Protein AF-A0A920KEF6-F1 (afdb_monomer_lite)

Foldseek 3Di:
DFFQVAACPGCVNCVVLVADDDLVPADAFHKHWLCSVCVVVQHAFADDPNGGGHRTTDIDGNVQDDPPPPQQDFHWDHKDFAQDLLQADCDDPRGSFGQDQDDVPDGRPHDHNTTDMDTDTGHDD

Sequence (125 aa):
MGDFNDDPISPSIKDFLKAKMDANNVNSGELYNTMGMHYKKGIGTLAYRDQWNLFDQFIVTSSLLDQKKNYNDLTFYRSVIFNKPFLKNKKGNFKGYPFRTYVGSTFMGGYSDHFPVYLFLVKKV

Secondary structure (DSSP, 8-state):
-EE-SS-TTSHIIIIIS-EES-GGG--TT-EEETTHHHHHTT--SEEETTEEE--EE-EEEGGG--TT----S-EEEEEEE---GGGB--SSTTTTSB--SEETTEE---S-SS--EEEEEE---

Structure (mmCIF, N/CA/C/O backbone):
data_AF-A0A920KEF6-F1
#
_entry.id   AF-A0A920KEF6-F1
#
loop_
_atom_site.group_PDB
_atom_site.id
_atom_site.type_symbol
_atom_site.label_atom_id
_atom_site.label_alt_id
_atom_site.label_comp_id
_atom_site.label_asym_id
_atom_site.label_entity_id
_atom_site.label_seq_id
_atom_site.pdbx_PDB_ins_code
_atom_site.Cartn_x
_atom_site.Cartn_y
_atom_site.Cartn_z
_atom_site.occupancy
_atom_site.B_iso_or_equiv
_atom_site.auth_seq_id
_atom_site.auth_comp_id
_atom_site.auth_asym_id
_atom_site.auth_atom_id
_atom_site.pdbx_PDB_model_num
ATOM 1 N N . MET A 1 1 ? -7.438 5.663 -1.178 1.00 93.81 1 MET A N 1
ATOM 2 C CA . MET A 1 1 ? -6.859 4.479 -1.849 1.00 93.81 1 MET A CA 1
ATOM 3 C C . MET A 1 1 ? -6.336 4.921 -3.197 1.00 93.81 1 MET A C 1
ATOM 5 O O . MET A 1 1 ? -6.968 5.795 -3.779 1.00 93.81 1 MET A O 1
ATOM 9 N N . GLY A 1 2 ? -5.251 4.332 -3.682 1.00 95.62 2 GLY A N 1
ATOM 10 C CA . GLY A 1 2 ? -4.730 4.616 -5.019 1.00 95.62 2 GLY A CA 1
ATOM 11 C C . GL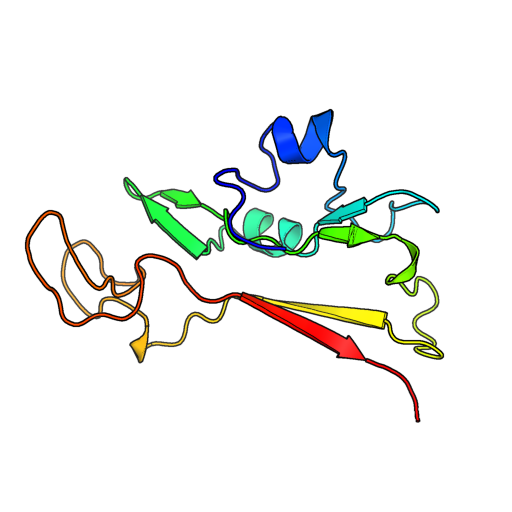Y A 1 2 ? -3.213 4.686 -5.040 1.00 95.62 2 GLY A C 1
ATOM 12 O O . GLY A 1 2 ? -2.572 4.325 -4.056 1.00 95.62 2 GLY A O 1
ATOM 13 N N . ASP A 1 3 ? -2.678 5.155 -6.157 1.00 97.56 3 ASP A N 1
ATOM 14 C CA . ASP A 1 3 ? -1.265 5.474 -6.326 1.00 97.56 3 ASP A CA 1
ATOM 15 C C . ASP A 1 3 ? -0.950 6.820 -5.652 1.00 97.56 3 ASP A C 1
ATOM 17 O O . ASP A 1 3 ? -1.484 7.862 -6.038 1.00 97.56 3 ASP A O 1
ATOM 21 N N . PHE A 1 4 ? -0.119 6.788 -4.611 1.00 97.62 4 PHE A N 1
ATOM 22 C CA . PHE A 1 4 ? 0.318 7.976 -3.876 1.00 97.62 4 PHE A CA 1
ATOM 23 C C . PHE A 1 4 ? 1.629 8.577 -4.403 1.00 97.62 4 PHE A C 1
ATOM 25 O O . PHE A 1 4 ? 2.027 9.627 -3.908 1.00 97.62 4 PHE A O 1
ATOM 32 N N . ASN A 1 5 ? 2.309 7.939 -5.363 1.00 97.19 5 ASN A N 1
ATOM 33 C CA . ASN A 1 5 ? 3.682 8.263 -5.785 1.00 97.19 5 ASN A CA 1
ATOM 34 C C . ASN A 1 5 ? 4.718 8.313 -4.645 1.00 97.19 5 ASN A C 1
ATOM 36 O O . ASN A 1 5 ? 5.785 8.905 -4.782 1.00 97.19 5 ASN A O 1
ATOM 40 N N . ASP A 1 6 ? 4.409 7.684 -3.517 1.00 97.69 6 ASP A N 1
ATOM 41 C CA . ASP A 1 6 ? 5.214 7.714 -2.306 1.00 97.69 6 ASP A CA 1
ATOM 42 C C . ASP A 1 6 ? 5.173 6.351 -1.628 1.00 97.69 6 ASP A C 1
ATOM 44 O O . ASP A 1 6 ? 4.178 5.637 -1.726 1.00 97.69 6 ASP A O 1
ATOM 48 N N . ASP A 1 7 ? 6.237 5.983 -0.920 1.00 98.06 7 ASP A N 1
ATOM 49 C CA . ASP A 1 7 ? 6.277 4.753 -0.134 1.00 98.06 7 ASP A CA 1
ATOM 50 C C . ASP A 1 7 ? 5.577 4.940 1.226 1.00 98.06 7 ASP A C 1
ATOM 52 O O . ASP A 1 7 ? 5.459 6.063 1.724 1.00 98.06 7 ASP A O 1
ATOM 56 N N . PRO A 1 8 ? 5.173 3.858 1.922 1.00 98.00 8 PRO A N 1
ATOM 57 C CA . PRO A 1 8 ? 4.588 3.948 3.265 1.00 98.00 8 PRO A CA 1
ATOM 58 C C . PRO A 1 8 ? 5.448 4.678 4.307 1.00 98.00 8 PRO A C 1
ATOM 60 O O . PRO A 1 8 ? 4.938 5.074 5.355 1.00 98.00 8 PRO A O 1
ATOM 63 N N . ILE A 1 9 ? 6.754 4.811 4.053 1.00 97.75 9 ILE A N 1
ATOM 64 C CA . ILE A 1 9 ? 7.702 5.519 4.920 1.00 97.75 9 ILE A CA 1
ATOM 65 C C . ILE A 1 9 ? 8.000 6.950 4.466 1.00 97.75 9 ILE A C 1
ATOM 67 O O . ILE A 1 9 ? 8.679 7.662 5.206 1.00 97.75 9 ILE A O 1
ATOM 71 N N . SER A 1 10 ? 7.538 7.358 3.279 1.00 98.31 10 SER A N 1
ATOM 72 C CA . SER A 1 10 ? 7.733 8.716 2.777 1.00 98.31 10 SER A CA 1
ATOM 73 C C . SER A 1 10 ? 7.135 9.734 3.755 1.00 98.31 10 SER A C 1
ATOM 75 O O . SER A 1 10 ? 6.085 9.455 4.348 1.00 98.31 10 SER A O 1
ATOM 77 N N . PRO A 1 11 ? 7.737 10.930 3.910 1.00 98.38 11 PRO A N 1
ATOM 78 C CA . PRO A 1 11 ? 7.238 11.949 4.833 1.00 98.38 11 PRO A CA 1
ATOM 79 C C . PRO A 1 11 ? 5.765 12.310 4.610 1.00 98.38 11 PRO A C 1
ATOM 81 O O . PRO A 1 11 ? 5.011 12.441 5.573 1.00 98.38 11 PRO A O 1
ATOM 84 N N . SER A 1 12 ? 5.321 12.407 3.353 1.00 98.19 12 SER A N 1
ATOM 85 C CA . SER A 1 12 ? 3.923 12.682 2.982 1.00 98.19 12 SER A CA 1
ATOM 86 C C . SER A 1 12 ? 2.935 11.697 3.625 1.00 98.19 12 SER A C 1
ATOM 88 O O . SER A 1 12 ? 1.899 12.110 4.147 1.00 98.19 12 SER A O 1
ATOM 90 N N . ILE A 1 13 ? 3.278 10.408 3.667 1.00 98.38 13 ILE A N 1
ATOM 91 C CA . ILE A 1 13 ? 2.442 9.337 4.224 1.00 98.38 13 ILE A CA 1
ATOM 92 C C . ILE A 1 13 ? 2.634 9.204 5.737 1.00 98.38 13 ILE A C 1
ATOM 94 O O . ILE A 1 13 ? 1.665 9.135 6.500 1.00 98.38 13 ILE A O 1
ATOM 98 N N . LYS A 1 14 ? 3.889 9.155 6.182 1.00 97.56 14 LYS A N 1
ATOM 99 C CA . LYS A 1 14 ? 4.243 8.839 7.566 1.00 97.56 14 LYS A CA 1
ATOM 100 C C . LYS A 1 14 ? 4.110 10.039 8.501 1.00 97.56 14 LYS A C 1
ATOM 102 O O . LYS A 1 14 ? 3.596 9.877 9.604 1.00 97.56 14 LYS A O 1
ATOM 107 N N . ASP A 1 15 ? 4.555 11.218 8.079 1.00 97.56 15 ASP A N 1
ATOM 108 C CA . ASP A 1 15 ? 4.708 12.381 8.960 1.00 97.56 15 ASP A CA 1
ATOM 109 C C . ASP A 1 15 ? 3.547 13.378 8.795 1.00 97.56 15 ASP A C 1
ATOM 111 O O . ASP A 1 15 ? 3.043 13.911 9.787 1.00 97.56 15 ASP A O 1
ATOM 115 N N . PHE A 1 16 ? 3.072 13.584 7.560 1.00 97.81 16 PHE A N 1
ATOM 116 C CA . PHE A 1 16 ? 1.967 14.504 7.262 1.00 97.81 16 PHE A CA 1
ATOM 117 C C . PHE A 1 16 ? 0.598 13.827 7.348 1.00 97.81 16 PHE A C 1
ATOM 119 O O . PHE A 1 16 ? -0.248 14.261 8.129 1.00 97.81 16 PHE A O 1
ATOM 126 N N . LEU A 1 17 ? 0.382 12.739 6.600 1.00 97.31 17 LEU A N 1
ATOM 127 C CA . LEU A 1 17 ? -0.860 11.963 6.685 1.00 97.31 17 LEU A CA 1
ATOM 128 C C . LEU A 1 17 ? -0.946 11.147 7.986 1.00 97.31 17 LEU A C 1
ATOM 130 O O . LEU A 1 17 ? -2.038 10.766 8.403 1.00 97.31 17 LEU A O 1
ATOM 134 N N . LYS A 1 18 ? 0.193 10.906 8.652 1.00 98.06 18 LYS A N 1
ATOM 135 C CA . LYS A 1 18 ? 0.292 10.177 9.931 1.00 98.06 18 LYS A CA 1
ATOM 136 C C . LYS A 1 18 ? -0.326 8.779 9.873 1.00 98.06 18 LYS A C 1
ATOM 138 O O . LYS A 1 18 ? -0.867 8.283 10.862 1.00 98.06 18 LYS A O 1
ATOM 143 N N . ALA A 1 19 ? -0.241 8.127 8.713 1.00 98.06 19 ALA A N 1
ATOM 144 C CA . ALA A 1 19 ? -0.786 6.793 8.517 1.00 98.06 19 ALA A CA 1
ATOM 145 C C . ALA A 1 19 ? 0.139 5.747 9.154 1.00 98.06 19 ALA A C 1
ATOM 147 O O . ALA A 1 19 ? 1.216 5.430 8.644 1.00 98.06 19 ALA A O 1
ATOM 148 N N . LYS A 1 20 ? -0.278 5.192 10.293 1.00 97.75 20 LYS A N 1
ATOM 149 C CA . LYS A 1 20 ? 0.528 4.241 11.063 1.00 97.75 20 LYS A CA 1
ATOM 150 C C . LYS A 1 20 ? 0.582 2.883 10.370 1.00 97.75 20 LYS A C 1
ATOM 152 O O . LYS A 1 20 ? -0.401 2.427 9.800 1.00 97.75 20 LYS A O 1
ATOM 157 N N . MET A 1 21 ? 1.720 2.198 10.462 1.00 96.19 21 MET A N 1
ATOM 158 C CA . MET A 1 21 ? 1.903 0.856 9.880 1.00 96.19 21 MET A CA 1
ATOM 159 C C . MET A 1 21 ? 1.673 -0.291 10.876 1.00 96.19 21 MET A C 1
ATOM 161 O O . MET A 1 21 ? 1.744 -1.458 10.491 1.00 96.19 21 MET A O 1
ATOM 165 N N . ASP A 1 22 ? 1.428 0.019 12.150 1.00 95.00 22 ASP A N 1
ATOM 166 C CA . ASP A 1 22 ? 1.115 -0.959 13.192 1.00 95.00 22 ASP A CA 1
ATOM 167 C C . ASP A 1 22 ? -0.338 -0.790 13.634 1.00 95.00 22 ASP A C 1
ATOM 169 O O . ASP A 1 22 ? -0.684 0.223 14.238 1.00 95.00 22 ASP A O 1
ATOM 173 N N . ALA A 1 23 ? -1.174 -1.784 13.325 1.00 93.06 23 ALA A N 1
ATOM 174 C CA . ALA A 1 23 ? -2.600 -1.757 13.631 1.00 93.06 23 ALA A CA 1
ATOM 175 C C . ALA A 1 23 ? -2.877 -1.707 15.143 1.00 93.06 23 ALA A C 1
ATOM 177 O O . ALA A 1 23 ? -3.882 -1.131 15.548 1.00 93.06 23 ALA A O 1
ATOM 178 N N . ASN A 1 24 ? -1.986 -2.255 15.980 1.00 92.25 24 ASN A N 1
ATOM 179 C CA . ASN A 1 24 ? -2.154 -2.253 17.438 1.00 92.25 24 ASN A CA 1
ATOM 180 C C . ASN A 1 24 ? -1.891 -0.873 18.063 1.00 92.25 24 ASN A C 1
ATOM 182 O O . ASN A 1 24 ? -2.225 -0.649 19.221 1.00 92.25 24 ASN A O 1
ATOM 186 N N . ASN A 1 25 ? -1.287 0.049 17.309 1.00 94.38 25 ASN A N 1
ATOM 187 C CA . ASN A 1 25 ? -0.948 1.399 17.758 1.00 94.38 25 ASN A CA 1
ATOM 188 C C . ASN A 1 25 ? -1.821 2.468 17.073 1.00 94.38 25 ASN A C 1
ATOM 190 O O . ASN A 1 25 ? -1.411 3.618 16.945 1.00 94.38 25 ASN A O 1
ATOM 194 N N . VAL A 1 26 ? -3.002 2.102 16.570 1.00 96.25 26 VAL A N 1
ATOM 195 C CA . VAL A 1 26 ? -3.938 3.034 15.921 1.00 96.25 26 VAL A CA 1
ATOM 196 C C . VAL A 1 26 ? -5.067 3.358 16.895 1.00 96.25 26 VAL A C 1
ATOM 198 O O . VAL A 1 26 ? -5.879 2.496 17.229 1.00 96.25 26 VAL A O 1
ATOM 201 N N . ASN A 1 27 ? -5.118 4.611 17.335 1.00 95.31 27 ASN A N 1
ATOM 202 C CA . ASN A 1 27 ? -6.149 5.155 18.208 1.00 95.31 27 ASN A CA 1
ATOM 203 C C . ASN A 1 27 ? -7.368 5.624 17.404 1.00 95.31 27 ASN A C 1
ATOM 205 O O . ASN A 1 27 ? -7.330 5.755 16.179 1.00 95.31 27 ASN A O 1
ATOM 209 N N . SER A 1 28 ? -8.463 5.912 18.111 1.00 95.12 28 SER A N 1
ATOM 210 C CA . SER A 1 28 ? -9.668 6.475 17.498 1.00 95.12 28 SER A CA 1
ATOM 211 C C . SER A 1 28 ? -9.363 7.786 16.763 1.00 95.12 28 SER A C 1
ATOM 213 O O . SER A 1 28 ? -8.744 8.684 17.332 1.00 95.12 28 SER A O 1
ATOM 215 N N . GLY A 1 29 ? -9.798 7.890 15.506 1.00 94.81 29 GLY A N 1
ATOM 216 C CA . GLY A 1 29 ? -9.578 9.060 14.650 1.00 94.81 29 GLY A CA 1
ATOM 217 C C . GLY A 1 29 ? -8.252 9.049 13.884 1.00 94.81 29 GLY A C 1
ATOM 218 O O . GLY A 1 29 ? -8.042 9.910 13.034 1.00 94.81 29 GLY A O 1
ATOM 219 N N . GLU A 1 30 ? -7.374 8.075 14.132 1.00 97.38 30 GLU A N 1
ATOM 220 C CA . GLU A 1 30 ? -6.115 7.930 13.400 1.00 97.38 30 GLU A CA 1
ATOM 221 C C . GLU A 1 30 ? -6.259 7.039 12.156 1.00 97.38 30 GLU A C 1
ATOM 223 O O . GLU A 1 30 ? -7.245 6.316 11.961 1.00 97.38 30 GLU A O 1
ATOM 228 N N . LEU A 1 31 ? -5.238 7.101 11.299 1.00 98.25 31 LEU A N 1
ATOM 229 C CA . LEU A 1 31 ? -5.163 6.361 10.048 1.00 98.25 31 LEU A CA 1
ATOM 230 C C . LEU A 1 31 ? -4.211 5.171 10.160 1.00 98.25 31 LEU A C 1
ATOM 232 O O . LEU A 1 31 ? -3.130 5.258 10.746 1.00 98.25 31 LEU A O 1
ATOM 236 N N . TYR A 1 32 ? -4.595 4.073 9.519 1.00 98.12 32 TYR A N 1
ATOM 237 C CA . TYR A 1 32 ? -3.798 2.865 9.386 1.00 98.12 32 TYR A CA 1
ATOM 238 C C . TYR A 1 32 ? -3.454 2.600 7.925 1.00 98.12 32 TYR A C 1
ATOM 240 O O . TYR A 1 32 ? -4.332 2.463 7.072 1.00 98.12 32 TYR A O 1
ATOM 248 N N . ASN A 1 33 ? -2.163 2.483 7.639 1.00 98.44 33 ASN A N 1
ATOM 249 C CA . ASN A 1 33 ? -1.658 2.058 6.349 1.00 98.44 33 ASN A CA 1
ATOM 250 C C . ASN A 1 33 ? -1.596 0.528 6.287 1.00 98.44 33 ASN A C 1
ATOM 252 O O . ASN A 1 33 ? -0.650 -0.105 6.766 1.00 98.44 33 ASN A O 1
ATOM 256 N N . THR A 1 34 ? -2.591 -0.063 5.631 1.00 97.88 34 THR A N 1
ATOM 257 C CA . THR A 1 34 ? -2.719 -1.520 5.485 1.00 97.88 34 THR A CA 1
ATOM 258 C C . THR A 1 34 ? -1.608 -2.142 4.635 1.00 97.88 34 THR A C 1
ATOM 260 O O . THR A 1 34 ? -1.456 -3.364 4.616 1.00 97.88 34 THR A O 1
ATOM 263 N N . MET A 1 35 ? -0.827 -1.327 3.922 1.00 98.06 35 MET A N 1
ATOM 264 C CA . MET A 1 35 ? 0.229 -1.772 3.015 1.00 98.06 35 MET A CA 1
ATOM 265 C C . MET A 1 35 ? 1.618 -1.755 3.656 1.00 98.06 35 MET A C 1
ATOM 267 O O . MET A 1 35 ? 2.535 -2.401 3.152 1.00 98.06 35 MET A O 1
ATOM 271 N N . GLY A 1 36 ? 1.773 -1.107 4.816 1.00 96.94 36 GLY A N 1
ATOM 272 C CA . GLY A 1 36 ? 3.066 -0.948 5.485 1.00 96.94 36 GLY A CA 1
ATOM 273 C C . GLY A 1 36 ? 3.790 -2.264 5.793 1.00 96.94 36 GLY A C 1
ATOM 274 O O . GLY A 1 36 ? 5.014 -2.342 5.700 1.00 96.94 36 GLY A O 1
ATOM 275 N N . MET A 1 37 ? 3.053 -3.337 6.101 1.00 95.69 37 MET A N 1
ATOM 276 C CA . MET A 1 37 ? 3.653 -4.657 6.343 1.00 95.69 37 MET A CA 1
ATOM 277 C C . MET A 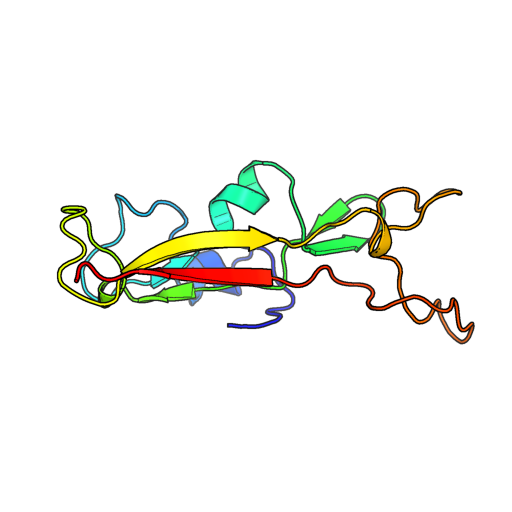1 37 ? 4.173 -5.339 5.073 1.00 95.69 37 MET A C 1
ATOM 279 O O . MET A 1 37 ? 5.113 -6.127 5.168 1.00 95.69 37 MET A O 1
ATOM 283 N N . HIS A 1 38 ? 3.599 -5.053 3.899 1.00 97.12 38 HIS A N 1
ATOM 284 C CA . HIS A 1 38 ? 4.148 -5.522 2.620 1.00 97.12 38 HIS A CA 1
ATOM 285 C C . HIS A 1 38 ? 5.456 -4.796 2.309 1.00 97.12 38 HIS A C 1
ATOM 287 O O . HIS A 1 38 ? 6.454 -5.450 2.009 1.00 97.12 38 HIS A O 1
ATOM 293 N N . TYR A 1 39 ? 5.488 -3.476 2.519 1.00 97.06 39 TYR A N 1
ATOM 294 C CA . TYR A 1 39 ? 6.695 -2.666 2.345 1.00 97.06 39 TYR A CA 1
ATOM 295 C C . TYR A 1 39 ? 7.848 -3.128 3.243 1.00 97.06 39 TYR A C 1
ATOM 297 O O . TYR A 1 39 ? 8.951 -3.366 2.761 1.00 97.06 39 TYR A O 1
ATOM 305 N N . LYS A 1 40 ? 7.590 -3.375 4.538 1.00 95.81 40 LYS A N 1
ATOM 306 C CA . LYS A 1 40 ? 8.601 -3.919 5.471 1.00 95.81 40 LYS A CA 1
ATOM 307 C C . LYS A 1 40 ? 9.174 -5.274 5.038 1.00 95.81 40 LYS A C 1
ATOM 309 O O . LYS A 1 40 ? 10.282 -5.615 5.435 1.00 95.81 40 LYS A O 1
ATOM 314 N N . LYS A 1 41 ? 8.427 -6.052 4.250 1.00 95.56 41 LYS A N 1
ATOM 315 C CA . LYS A 1 41 ? 8.873 -7.333 3.677 1.00 95.56 41 LYS A CA 1
ATOM 316 C C . LYS A 1 41 ? 9.596 -7.169 2.333 1.00 95.56 41 LYS A C 1
ATOM 318 O O . LYS A 1 41 ? 9.917 -8.176 1.709 1.00 95.56 41 LYS A O 1
ATOM 323 N N . GLY A 1 42 ? 9.816 -5.937 1.870 1.00 94.50 42 GLY A N 1
ATOM 324 C CA . GLY A 1 42 ? 10.412 -5.642 0.567 1.00 94.50 42 GLY A CA 1
ATOM 325 C C . GLY A 1 42 ? 9.485 -5.938 -0.614 1.00 94.50 42 GLY A C 1
ATOM 326 O O . GLY A 1 42 ? 9.963 -6.177 -1.719 1.00 94.50 42 GLY A O 1
ATOM 327 N N . ILE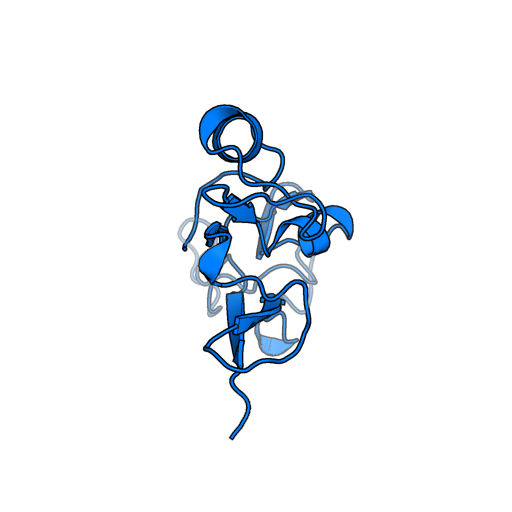 A 1 43 ? 8.167 -5.981 -0.392 1.00 94.88 43 ILE A N 1
ATOM 328 C CA . ILE A 1 43 ? 7.183 -6.259 -1.442 1.00 94.88 43 ILE A CA 1
ATOM 329 C C . ILE A 1 43 ? 6.588 -4.931 -1.918 1.00 94.88 43 ILE A C 1
ATOM 331 O O . ILE A 1 43 ? 5.888 -4.260 -1.159 1.00 94.88 43 ILE A O 1
ATOM 335 N N . GLY A 1 44 ? 6.856 -4.584 -3.177 1.00 96.44 44 GLY A N 1
ATOM 336 C CA . GLY A 1 44 ? 6.329 -3.394 -3.847 1.00 96.44 44 GLY A CA 1
ATOM 337 C C . GLY A 1 44 ? 5.237 -3.700 -4.872 1.00 96.44 44 GLY A C 1
ATOM 338 O O . GLY A 1 44 ? 4.987 -4.859 -5.221 1.00 96.44 44 GLY A O 1
ATOM 339 N N . THR A 1 45 ? 4.601 -2.645 -5.375 1.00 97.69 45 THR A N 1
ATOM 340 C CA . THR A 1 45 ? 3.691 -2.703 -6.526 1.00 97.69 45 THR A CA 1
ATOM 341 C C . THR A 1 45 ? 4.410 -2.399 -7.827 1.00 97.69 45 THR A C 1
ATOM 343 O O . THR A 1 45 ? 4.033 -2.952 -8.854 1.00 97.69 45 THR A O 1
ATOM 346 N N . LEU A 1 46 ? 5.502 -1.642 -7.790 1.00 96.75 46 LEU A N 1
ATOM 347 C CA . LEU A 1 46 ? 6.324 -1.347 -8.958 1.00 96.75 46 LEU A CA 1
ATOM 348 C C . LEU A 1 46 ? 7.813 -1.525 -8.651 1.00 96.75 46 LEU A C 1
ATOM 350 O O . LEU A 1 46 ? 8.226 -1.590 -7.492 1.00 96.75 46 LEU A O 1
ATOM 354 N N . ALA A 1 47 ? 8.613 -1.600 -9.711 1.00 94.62 47 ALA A N 1
ATOM 355 C CA . ALA A 1 47 ? 10.062 -1.664 -9.606 1.00 94.62 47 ALA A CA 1
ATOM 356 C C . ALA A 1 47 ? 10.725 -0.663 -10.559 1.00 94.62 47 ALA A C 1
ATOM 358 O O . ALA A 1 47 ? 10.435 -0.642 -11.764 1.00 94.62 47 ALA A O 1
ATOM 359 N N . TYR A 1 48 ? 11.641 0.137 -10.018 1.00 89.69 48 TYR A N 1
ATOM 360 C CA . TYR A 1 48 ? 12.407 1.144 -10.742 1.00 89.69 48 TYR A CA 1
ATOM 361 C C . TYR A 1 48 ? 13.859 1.151 -10.259 1.00 89.69 48 TYR A C 1
ATOM 363 O O . TYR A 1 48 ? 14.114 1.151 -9.061 1.00 89.69 48 TYR A O 1
ATOM 371 N N . ARG A 1 49 ? 14.819 1.139 -11.198 1.00 88.62 49 ARG A N 1
ATOM 372 C CA . ARG A 1 49 ? 16.271 1.089 -10.902 1.00 88.62 49 ARG A CA 1
ATOM 373 C C . ARG A 1 49 ? 16.640 0.027 -9.855 1.00 88.62 49 ARG A C 1
ATOM 375 O O . ARG A 1 49 ? 17.394 0.292 -8.926 1.00 88.62 49 ARG A O 1
ATOM 382 N N . ASP A 1 50 ? 16.060 -1.158 -10.012 1.00 89.00 50 ASP A N 1
ATOM 383 C CA . ASP A 1 50 ? 16.261 -2.318 -9.137 1.00 89.00 50 ASP A CA 1
ATOM 384 C C . ASP A 1 50 ? 15.848 -2.120 -7.673 1.00 89.00 50 ASP A C 1
ATOM 386 O O . ASP A 1 50 ? 16.261 -2.865 -6.784 1.00 89.00 50 ASP A O 1
ATOM 390 N N . GLN A 1 51 ? 14.952 -1.161 -7.435 1.00 92.12 51 GLN A N 1
ATOM 391 C CA . GLN A 1 51 ? 14.287 -0.942 -6.158 1.00 92.12 51 GLN A CA 1
ATOM 392 C C . GLN A 1 51 ? 12.788 -1.197 -6.293 1.00 92.12 51 GLN A C 1
ATOM 394 O O . GLN A 1 51 ? 12.168 -0.827 -7.290 1.00 92.12 51 GLN A O 1
ATOM 399 N N . TRP A 1 52 ? 12.217 -1.854 -5.285 1.00 96.19 52 TRP A N 1
ATOM 400 C CA . TRP A 1 52 ? 10.776 -2.041 -5.160 1.00 96.19 52 TRP A CA 1
ATOM 401 C C . TRP A 1 52 ? 10.169 -0.852 -4.426 1.00 96.19 52 TRP A C 1
ATOM 403 O O . TRP A 1 52 ? 10.583 -0.558 -3.306 1.00 96.19 52 TRP A O 1
ATOM 413 N N . ASN A 1 53 ? 9.152 -0.238 -5.025 1.00 97.62 53 ASN A N 1
ATOM 414 C CA . ASN A 1 53 ? 8.350 0.807 -4.397 1.00 97.62 53 ASN A CA 1
ATOM 415 C C . ASN A 1 53 ? 6.902 0.338 -4.229 1.00 97.62 53 ASN A C 1
ATOM 417 O O . ASN A 1 53 ? 6.401 -0.495 -4.993 1.00 97.62 53 ASN A O 1
ATOM 421 N N . LEU A 1 54 ? 6.223 0.865 -3.215 1.00 98.00 54 LEU A N 1
ATOM 422 C CA . LEU A 1 54 ? 4.846 0.547 -2.862 1.00 98.00 54 LEU A CA 1
ATOM 423 C C . LEU A 1 54 ? 3.975 1.804 -2.893 1.00 98.00 54 LEU A C 1
ATOM 425 O O . LEU A 1 54 ? 3.489 2.263 -1.860 1.00 98.00 54 LEU A O 1
ATOM 429 N N . PHE A 1 55 ? 3.780 2.346 -4.094 1.00 98.00 55 PHE A N 1
ATOM 430 C CA . PHE A 1 55 ? 3.001 3.569 -4.283 1.00 98.00 55 PHE A CA 1
ATOM 431 C C . PHE A 1 55 ? 1.493 3.326 -4.212 1.00 98.00 55 PHE A C 1
ATOM 433 O O . PHE A 1 55 ? 0.764 4.156 -3.668 1.00 98.00 55 PHE A O 1
ATOM 440 N N . ASP A 1 56 ? 1.021 2.171 -4.688 1.00 98.31 56 ASP A N 1
ATOM 441 C CA . ASP A 1 56 ? -0.395 1.810 -4.634 1.00 98.31 56 ASP A CA 1
ATOM 442 C C . ASP A 1 56 ? -0.781 1.369 -3.220 1.00 98.31 56 ASP A C 1
ATOM 444 O O . ASP A 1 56 ? -0.466 0.260 -2.768 1.00 98.31 56 ASP A O 1
ATOM 448 N N . GLN A 1 57 ? -1.474 2.254 -2.502 1.00 98.38 57 GLN A N 1
ATOM 449 C CA . GLN A 1 57 ? -1.737 2.100 -1.080 1.00 98.38 57 GLN A CA 1
ATOM 450 C C . GLN A 1 57 ? -3.217 2.172 -0.693 1.00 98.38 57 GLN A C 1
ATOM 452 O O . GLN A 1 57 ? -4.020 2.965 -1.201 1.00 98.38 57 GLN A O 1
ATOM 457 N N . PHE A 1 58 ? -3.569 1.357 0.303 1.00 98.50 58 PHE A N 1
ATOM 458 C CA . PHE A 1 58 ? -4.822 1.444 1.043 1.00 98.50 58 PHE A CA 1
ATOM 459 C C . PHE A 1 58 ? -4.553 1.932 2.463 1.00 98.50 58 PHE A C 1
ATOM 461 O O . PHE A 1 58 ? -3.925 1.238 3.269 1.00 98.50 58 PHE A O 1
ATOM 468 N N . ILE A 1 59 ? -5.088 3.110 2.765 1.00 98.38 59 ILE A N 1
ATOM 469 C CA . ILE A 1 59 ? -5.061 3.729 4.086 1.00 98.38 59 ILE A CA 1
ATOM 470 C C . ILE A 1 59 ? -6.507 3.806 4.568 1.00 98.38 59 ILE A C 1
ATOM 472 O O . ILE A 1 59 ? -7.374 4.290 3.838 1.00 98.38 59 ILE A O 1
ATOM 476 N N . VAL A 1 60 ? -6.765 3.275 5.759 1.00 97.69 60 VAL A N 1
ATOM 477 C CA . VAL A 1 60 ? -8.103 3.149 6.347 1.00 97.69 60 VAL A CA 1
ATOM 478 C C . VAL A 1 60 ? -8.175 3.900 7.668 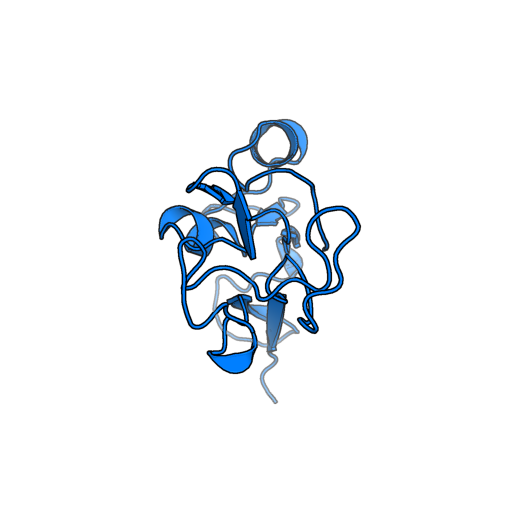1.00 97.69 60 VAL A C 1
ATOM 480 O O . VAL A 1 60 ? -7.164 4.094 8.341 1.00 97.69 60 VAL A O 1
ATOM 483 N N . THR A 1 61 ? -9.374 4.321 8.049 1.00 96.81 61 THR A N 1
ATOM 484 C CA . THR A 1 61 ? -9.636 4.910 9.364 1.00 96.81 61 THR A CA 1
ATOM 485 C C . THR A 1 61 ? -9.653 3.838 10.449 1.00 96.81 61 THR A C 1
ATOM 487 O O . THR A 1 61 ? -9.968 2.673 10.188 1.00 96.81 61 THR A O 1
ATOM 490 N N . SER A 1 62 ? -9.392 4.245 11.692 1.00 95.69 62 SER A N 1
ATOM 491 C CA . SER A 1 62 ? -9.488 3.381 12.874 1.00 95.69 62 SER A CA 1
ATOM 492 C C . SER A 1 62 ? -10.842 2.671 13.015 1.00 95.69 62 SER A C 1
ATOM 494 O O . SER A 1 62 ? -10.903 1.599 13.600 1.00 95.69 62 SER A O 1
ATOM 496 N N . SER A 1 63 ? -11.924 3.236 12.467 1.00 94.25 63 SER A N 1
ATOM 497 C CA . SER A 1 63 ? -13.269 2.645 12.497 1.00 94.25 63 SER A CA 1
ATOM 498 C C . SER A 1 63 ? -13.409 1.348 11.696 1.00 94.25 63 SER A C 1
ATOM 500 O O . SER A 1 63 ? -14.308 0.567 11.983 1.00 94.25 63 SER A O 1
ATOM 502 N N . LEU A 1 64 ? -12.535 1.099 10.713 1.00 95.69 64 LEU A N 1
ATOM 503 C CA . LEU A 1 64 ? -12.488 -0.176 9.987 1.00 95.69 64 LEU A CA 1
ATOM 504 C C . LEU A 1 64 ? -11.581 -1.206 10.671 1.00 95.69 64 LEU A C 1
ATOM 506 O O . LEU A 1 64 ? -11.440 -2.320 10.165 1.00 95.69 64 LEU A O 1
ATOM 510 N N . LEU A 1 65 ? -10.940 -0.854 11.788 1.00 94.25 65 LEU A N 1
ATOM 511 C CA . LEU A 1 65 ? -10.122 -1.775 12.564 1.00 94.25 65 LEU A CA 1
ATOM 512 C C . LEU A 1 65 ? -10.946 -2.359 13.701 1.00 94.25 65 LEU A C 1
ATOM 514 O O . LEU A 1 65 ? -11.462 -1.638 14.551 1.00 94.25 65 LEU A O 1
ATOM 518 N N . ASP A 1 66 ? -10.990 -3.682 13.764 1.00 85.31 66 ASP A N 1
ATOM 519 C CA . ASP A 1 66 ? -11.566 -4.382 14.899 1.00 85.31 66 ASP A CA 1
ATOM 520 C C . ASP A 1 66 ? -10.457 -4.962 15.773 1.00 85.31 66 ASP A C 1
ATOM 522 O O . ASP A 1 66 ? -9.966 -6.074 15.560 1.00 85.31 66 ASP A O 1
ATOM 526 N N . GLN A 1 67 ? -10.075 -4.198 16.795 1.00 78.06 67 GLN A N 1
ATOM 527 C CA . GLN A 1 67 ? -9.087 -4.628 17.787 1.00 78.06 67 GLN A CA 1
ATOM 528 C C . GLN A 1 67 ? -9.539 -5.887 18.548 1.00 78.06 67 GLN A C 1
ATOM 530 O O . GLN A 1 67 ? -8.708 -6.652 19.034 1.00 78.06 67 GLN A O 1
ATOM 535 N N . LYS A 1 68 ? -10.855 -6.125 18.649 1.00 82.75 68 LYS A N 1
ATOM 536 C CA . LYS A 1 68 ? -11.436 -7.269 19.364 1.00 82.75 68 LYS A CA 1
ATOM 537 C C . LYS A 1 68 ? -11.617 -8.497 18.469 1.00 82.75 68 LYS A C 1
ATOM 539 O O . LYS A 1 68 ? -11.878 -9.573 19.002 1.00 82.75 68 LYS A O 1
ATOM 544 N N . LYS A 1 69 ? -11.468 -8.356 17.145 1.00 82.06 69 LYS A N 1
ATOM 545 C CA . LYS A 1 69 ? -11.663 -9.418 16.139 1.00 82.06 69 LYS A CA 1
ATOM 546 C C . LYS A 1 69 ? -13.006 -10.156 16.290 1.00 82.06 69 LYS A C 1
ATOM 548 O O . LYS A 1 69 ? -13.082 -11.368 16.097 1.00 82.06 69 LYS A O 1
ATOM 553 N N . ASN A 1 70 ? -14.057 -9.437 16.678 1.00 88.19 70 ASN A N 1
ATOM 554 C CA . ASN A 1 70 ? -15.428 -9.936 16.740 1.00 88.19 70 ASN A CA 1
ATOM 555 C C . ASN A 1 70 ? -16.133 -9.916 15.370 1.00 88.19 70 ASN A C 1
ATOM 557 O O . ASN A 1 70 ? -17.065 -10.693 15.165 1.00 88.19 70 ASN A O 1
ATOM 561 N N . TYR A 1 71 ? -15.663 -9.083 14.436 1.00 91.62 71 TYR A N 1
ATOM 562 C CA . TYR A 1 71 ? -16.185 -8.901 13.084 1.00 91.62 71 TYR A CA 1
ATOM 563 C C . TYR A 1 71 ? -17.691 -8.597 13.041 1.00 91.62 71 TYR A C 1
ATOM 565 O O . TYR A 1 71 ? -18.368 -8.976 12.087 1.00 91.62 71 TYR A O 1
ATOM 573 N N . ASN A 1 72 ? -18.231 -7.927 14.064 1.00 91.75 72 ASN A N 1
ATOM 574 C CA . ASN A 1 72 ? -19.658 -7.583 14.132 1.00 91.75 72 ASN A CA 1
ATOM 575 C C . ASN A 1 72 ? -20.073 -6.590 13.034 1.00 91.75 72 ASN A C 1
ATOM 577 O O . ASN A 1 72 ? -21.211 -6.626 12.571 1.00 91.75 72 ASN A O 1
ATOM 581 N N . ASP A 1 73 ? -19.135 -5.750 12.591 1.00 92.19 73 ASP A N 1
ATOM 582 C CA . ASP A 1 73 ? -19.295 -4.781 11.509 1.00 92.19 73 ASP A CA 1
ATOM 583 C C . ASP A 1 73 ? -18.273 -5.016 10.392 1.00 92.19 73 ASP A C 1
ATOM 585 O O . ASP A 1 73 ? -17.367 -5.847 10.504 1.00 92.19 73 ASP A O 1
ATOM 589 N N . LEU A 1 74 ? -18.423 -4.278 9.289 1.00 94.38 74 LEU A N 1
ATOM 590 C CA . LEU A 1 74 ? -17.504 -4.344 8.158 1.00 94.38 74 LEU A CA 1
ATOM 591 C C . LEU A 1 74 ? -16.087 -3.932 8.589 1.00 94.38 74 LEU A C 1
ATOM 593 O O . LEU A 1 74 ? -15.825 -2.773 8.894 1.00 94.38 74 LEU A O 1
ATOM 597 N N . THR A 1 75 ? -15.173 -4.896 8.583 1.00 95.69 75 THR A N 1
ATOM 598 C CA . THR A 1 75 ? -13.860 -4.790 9.225 1.00 95.69 75 THR A CA 1
ATOM 599 C C . THR A 1 75 ? -12.746 -5.137 8.250 1.00 95.69 75 THR A C 1
ATOM 601 O O . THR A 1 75 ? -12.846 -6.114 7.507 1.00 95.69 75 THR A O 1
ATOM 604 N N . PHE A 1 76 ? -11.642 -4.393 8.287 1.00 96.25 76 PHE A N 1
ATOM 605 C CA . PHE A 1 76 ? -10.424 -4.737 7.564 1.00 96.25 76 PHE A CA 1
ATOM 606 C C . PHE A 1 76 ? -9.858 -6.088 8.020 1.00 96.25 76 PHE A C 1
ATOM 608 O O . PHE A 1 76 ? -9.537 -6.290 9.189 1.00 96.25 76 PHE A O 1
ATOM 615 N N . TYR A 1 77 ? -9.685 -7.002 7.067 1.00 95.25 77 TYR A N 1
ATOM 616 C CA . TYR A 1 77 ? -9.123 -8.327 7.317 1.00 95.25 77 TYR A CA 1
ATOM 617 C C . TYR A 1 77 ? -7.673 -8.441 6.842 1.00 95.25 77 TYR A C 1
ATOM 619 O O . TYR A 1 77 ? -6.794 -8.843 7.602 1.00 95.25 77 TYR A O 1
ATOM 627 N N . ARG A 1 78 ? -7.411 -8.102 5.573 1.00 95.69 78 ARG A N 1
ATOM 628 C CA . ARG A 1 78 ? -6.059 -8.091 4.992 1.00 95.69 78 ARG A CA 1
ATOM 629 C C . ARG A 1 78 ? -6.011 -7.303 3.688 1.00 95.69 78 ARG A C 1
ATOM 631 O O . ARG A 1 78 ? -7.010 -7.216 2.978 1.00 95.69 78 ARG A O 1
ATOM 638 N N . SER A 1 79 ? -4.825 -6.829 3.334 1.00 97.75 79 SER A N 1
ATOM 639 C CA . SER A 1 79 ? -4.492 -6.258 2.028 1.00 97.75 79 SER A CA 1
ATOM 640 C C . SER A 1 79 ? -3.622 -7.228 1.224 1.00 97.75 79 SER A C 1
ATOM 642 O O . SER A 1 79 ? -2.903 -8.056 1.794 1.00 97.75 79 SER A O 1
ATOM 644 N N . VAL A 1 80 ? -3.682 -7.150 -0.103 1.00 97.94 80 VAL A N 1
ATOM 645 C CA . VAL A 1 80 ? -2.945 -8.032 -1.013 1.00 97.94 80 VAL A CA 1
ATOM 646 C C . VAL A 1 80 ? -2.395 -7.241 -2.196 1.00 97.94 80 VAL A C 1
ATOM 648 O O . VAL A 1 80 ? -3.114 -6.469 -2.824 1.00 97.94 80 VAL A O 1
ATOM 651 N N . ILE A 1 81 ? -1.131 -7.510 -2.533 1.00 97.94 81 ILE A N 1
ATOM 652 C CA . ILE A 1 81 ? -0.511 -7.128 -3.806 1.00 97.94 81 ILE A CA 1
ATOM 653 C C . ILE A 1 81 ? -0.643 -8.320 -4.758 1.00 97.94 81 ILE A C 1
ATOM 655 O O . ILE A 1 81 ? -0.096 -9.400 -4.512 1.00 97.94 81 ILE A O 1
ATOM 659 N N . PHE A 1 82 ? -1.405 -8.157 -5.834 1.00 97.19 82 PHE A N 1
ATOM 660 C CA . PHE A 1 82 ? -1.709 -9.219 -6.783 1.00 97.19 82 PHE A CA 1
ATOM 661 C C . PHE A 1 82 ? -0.590 -9.373 -7.818 1.00 97.19 82 PHE A C 1
ATOM 663 O O . PHE A 1 82 ? -0.584 -8.742 -8.868 1.00 97.19 82 PHE A O 1
ATOM 670 N N . ASN A 1 83 ? 0.363 -10.261 -7.539 1.00 95.56 83 ASN A N 1
ATOM 671 C CA . ASN A 1 83 ? 1.581 -10.422 -8.337 1.00 95.56 83 ASN A CA 1
ATOM 672 C C . A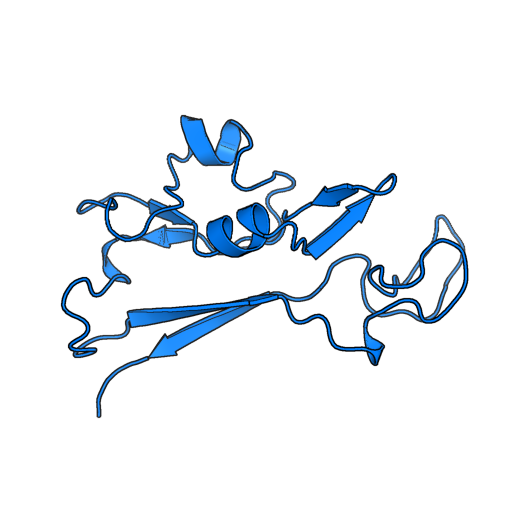SN A 1 83 ? 1.668 -11.796 -9.040 1.00 95.56 83 ASN A C 1
ATOM 674 O O . ASN A 1 83 ? 2.690 -12.492 -8.984 1.00 95.56 83 ASN A O 1
ATOM 678 N N . LYS A 1 84 ? 0.582 -12.227 -9.695 1.00 96.81 84 LYS A N 1
ATOM 679 C CA . LYS A 1 84 ? 0.535 -13.528 -10.388 1.00 96.81 84 LYS A CA 1
ATOM 680 C C . LYS A 1 84 ? 1.576 -13.627 -11.517 1.00 96.81 84 LYS A C 1
ATOM 682 O O . LYS A 1 84 ? 1.917 -12.613 -12.117 1.00 96.81 84 LYS A O 1
ATOM 687 N N . PRO A 1 85 ? 2.051 -14.841 -11.870 1.00 96.81 85 PRO A N 1
ATOM 688 C CA . PRO A 1 85 ? 3.114 -15.015 -12.867 1.00 96.81 85 PRO A CA 1
ATOM 689 C C . PRO A 1 85 ? 2.839 -14.390 -14.240 1.00 96.81 85 PRO A C 1
ATOM 691 O O . PRO A 1 85 ? 3.775 -13.961 -14.904 1.00 96.81 85 PRO A O 1
ATOM 694 N N . PHE A 1 86 ? 1.576 -14.321 -14.676 1.00 96.44 86 PHE A N 1
ATOM 695 C CA . PHE A 1 86 ? 1.218 -13.712 -15.962 1.00 96.44 86 PHE A CA 1
ATOM 696 C C . PHE A 1 86 ? 1.320 -12.178 -15.964 1.00 96.44 86 PHE A C 1
ATOM 698 O O . PHE A 1 86 ? 1.425 -11.590 -17.033 1.00 96.44 86 PHE A O 1
ATOM 705 N N . LEU A 1 87 ? 1.338 -11.546 -14.786 1.00 97.50 87 LEU A N 1
ATOM 706 C CA . LEU A 1 87 ? 1.555 -10.108 -14.614 1.00 97.50 87 LEU A CA 1
ATOM 707 C C . LEU A 1 87 ? 3.039 -9.748 -14.518 1.00 97.50 87 LEU A C 1
ATOM 709 O O . LEU A 1 87 ? 3.364 -8.591 -14.285 1.00 97.50 87 LEU A O 1
ATOM 713 N N . LYS A 1 88 ? 3.945 -10.724 -14.637 1.00 97.06 88 LYS A N 1
ATOM 714 C CA . LYS A 1 88 ? 5.385 -10.530 -14.461 1.00 97.06 88 LYS A CA 1
ATOM 715 C C . LYS A 1 88 ? 6.133 -10.723 -15.766 1.00 97.06 88 LYS A C 1
ATOM 717 O O . LYS A 1 88 ? 5.851 -11.646 -16.532 1.00 97.06 88 LYS A O 1
ATOM 722 N N . ASN A 1 89 ? 7.169 -9.918 -15.964 1.00 95.12 89 ASN A N 1
ATOM 723 C CA . ASN A 1 89 ? 8.180 -10.172 -16.978 1.00 95.12 89 ASN A CA 1
ATOM 724 C C . ASN A 1 89 ? 8.823 -11.543 -16.732 1.00 95.12 89 ASN A C 1
ATOM 726 O O . ASN A 1 89 ? 9.338 -11.829 -15.648 1.00 95.12 89 ASN A O 1
ATOM 730 N N . LYS A 1 90 ? 8.790 -12.413 -17.745 1.00 93.19 90 LYS A N 1
ATOM 731 C CA . LYS A 1 90 ? 9.223 -13.815 -17.614 1.00 93.19 90 LYS A CA 1
ATOM 732 C C . LYS A 1 90 ? 10.730 -14.013 -17.812 1.00 93.19 90 LYS A C 1
ATOM 734 O O . LYS A 1 90 ? 11.275 -15.015 -17.348 1.00 93.19 90 LYS A O 1
ATOM 739 N N . LYS A 1 91 ? 11.394 -13.106 -18.535 1.00 91.69 91 LYS A N 1
ATOM 740 C CA . LYS A 1 91 ? 12.784 -13.235 -19.007 1.00 91.69 91 LYS A CA 1
ATOM 741 C C . LYS A 1 91 ? 13.479 -11.868 -19.061 1.00 91.69 91 LYS A C 1
ATOM 743 O O . LYS A 1 91 ? 12.816 -10.839 -18.956 1.00 91.69 91 LYS A O 1
ATOM 748 N N . GLY A 1 92 ? 14.795 -11.887 -19.276 1.00 90.75 92 GLY A N 1
ATOM 749 C CA . GLY A 1 92 ? 15.627 -10.690 -19.420 1.00 90.75 92 GLY A CA 1
ATOM 750 C C . GLY A 1 92 ? 15.923 -9.992 -18.093 1.00 90.75 92 GLY A C 1
ATOM 751 O O . GLY A 1 92 ? 15.608 -10.512 -17.023 1.00 90.75 92 GLY A O 1
ATOM 752 N N . ASN A 1 93 ? 16.511 -8.799 -18.184 1.00 89.06 93 ASN A N 1
ATOM 753 C CA . ASN A 1 93 ? 16.982 -8.030 -17.025 1.00 89.06 93 ASN A CA 1
ATOM 754 C C . ASN A 1 93 ? 15.850 -7.624 -16.067 1.00 89.06 93 ASN A C 1
ATOM 756 O O . ASN A 1 93 ? 16.078 -7.477 -14.877 1.00 89.06 93 ASN A O 1
ATOM 760 N N . PHE A 1 94 ? 14.614 -7.514 -16.565 1.00 92.19 94 PHE A N 1
ATOM 761 C CA . PHE A 1 94 ? 13.438 -7.144 -15.769 1.00 92.19 94 PHE A CA 1
ATOM 762 C C . PHE A 1 94 ? 12.635 -8.353 -15.272 1.00 92.19 94 PHE A C 1
ATOM 764 O O . PHE A 1 94 ? 11.455 -8.220 -14.944 1.00 92.19 94 PHE A O 1
ATOM 771 N N . LYS A 1 95 ? 13.212 -9.563 -15.269 1.00 94.25 95 LYS A N 1
ATOM 772 C CA . LYS A 1 95 ? 12.504 -10.775 -14.836 1.00 94.25 95 LYS A CA 1
ATOM 773 C C . LYS A 1 95 ? 11.936 -10.589 -13.423 1.00 94.25 95 LYS A C 1
ATOM 775 O O . LYS A 1 95 ? 12.655 -10.269 -12.486 1.00 94.25 95 LYS A O 1
ATOM 780 N N . GLY A 1 96 ? 10.639 -10.845 -13.273 1.00 94.38 96 GLY A N 1
ATOM 781 C CA . GLY A 1 96 ? 9.908 -10.683 -12.015 1.00 94.38 96 GLY A CA 1
ATOM 782 C C . GLY A 1 96 ? 9.232 -9.321 -11.827 1.00 94.38 96 GLY A C 1
ATOM 783 O O . GLY A 1 96 ? 8.353 -9.226 -10.971 1.00 94.38 96 GLY A O 1
ATOM 784 N N . TYR A 1 97 ? 9.571 -8.312 -12.637 1.00 96.31 97 TYR A N 1
ATOM 785 C CA . TYR A 1 97 ? 8.982 -6.967 -12.563 1.00 96.31 97 TYR A CA 1
ATOM 786 C C . TYR A 1 97 ? 7.578 -6.998 -13.173 1.00 96.31 97 TYR A C 1
ATOM 788 O O . TYR A 1 97 ? 7.299 -7.911 -13.962 1.00 96.31 97 TYR A O 1
ATOM 796 N N . PRO A 1 98 ? 6.705 -6.020 -12.872 1.00 97.19 98 PRO A N 1
ATOM 797 C CA . PRO A 1 98 ? 5.432 -5.884 -13.567 1.00 97.19 98 PRO A CA 1
ATOM 798 C C . PRO A 1 98 ? 5.610 -5.911 -15.088 1.00 97.19 98 PRO A C 1
ATOM 800 O O . PRO A 1 98 ? 6.502 -5.263 -15.654 1.00 97.19 98 PRO A O 1
ATOM 803 N N . PHE A 1 99 ? 4.787 -6.719 -15.752 1.00 97.06 99 PHE A N 1
ATOM 804 C CA . PHE A 1 99 ? 4.765 -6.821 -17.200 1.00 97.06 99 PHE A CA 1
ATOM 805 C C . PHE A 1 99 ? 4.029 -5.603 -17.753 1.00 97.06 99 PHE A C 1
ATOM 807 O O . PHE A 1 99 ? 2.809 -5.610 -17.908 1.00 97.06 99 PHE A O 1
ATOM 814 N N . ARG A 1 100 ? 4.806 -4.548 -17.991 1.00 95.31 100 ARG A N 1
ATOM 815 C CA . ARG A 1 100 ? 4.333 -3.235 -18.430 1.00 95.31 100 ARG A CA 1
ATOM 816 C C . ARG A 1 100 ? 3.843 -3.215 -19.865 1.00 95.31 100 ARG A C 1
ATOM 818 O O . ARG A 1 100 ? 4.351 -3.946 -20.710 1.00 95.31 100 ARG A O 1
ATOM 825 N N . THR A 1 101 ? 2.894 -2.327 -20.133 1.00 95.94 101 THR A N 1
ATOM 826 C CA . THR A 1 101 ? 2.289 -2.130 -21.455 1.00 95.94 101 THR A CA 1
ATOM 827 C C . THR A 1 101 ? 3.258 -1.468 -22.431 1.00 95.94 101 THR A C 1
ATOM 829 O O . THR A 1 101 ? 3.336 -1.887 -23.583 1.00 95.94 101 THR A O 1
ATOM 832 N N . TYR A 1 102 ? 4.044 -0.493 -21.962 1.00 93.38 102 TYR A N 1
ATOM 833 C CA . TYR A 1 102 ? 5.012 0.253 -22.769 1.00 93.38 102 TYR A CA 1
ATOM 834 C C . TYR A 1 102 ? 6.378 0.377 -22.080 1.00 93.38 102 TYR A C 1
ATOM 836 O O . TYR A 1 102 ? 6.480 0.403 -20.853 1.00 93.38 102 TYR A O 1
ATOM 844 N N . VAL A 1 103 ? 7.435 0.483 -22.887 1.00 89.81 103 VAL A N 1
ATOM 845 C CA . VAL A 1 103 ? 8.772 0.949 -22.490 1.00 89.81 103 VAL A CA 1
ATOM 846 C C . VAL A 1 103 ? 9.136 2.111 -23.407 1.00 89.81 103 VAL A C 1
ATOM 848 O O . VAL A 1 103 ? 9.412 1.903 -24.588 1.00 89.81 103 VAL A O 1
ATOM 851 N N . GLY A 1 104 ? 9.116 3.337 -22.880 1.00 89.81 104 GLY A N 1
ATOM 852 C CA . GLY A 1 104 ? 9.204 4.529 -23.725 1.00 89.81 104 GLY A CA 1
ATOM 853 C C . 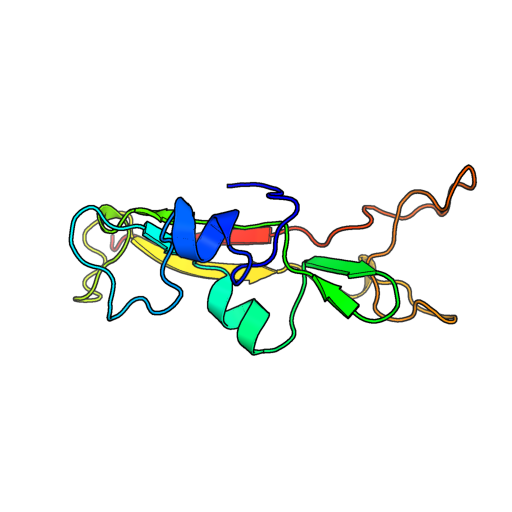GLY A 1 104 ? 8.064 4.533 -24.747 1.00 89.81 104 GLY A C 1
ATOM 854 O O . GLY A 1 104 ? 6.901 4.438 -24.370 1.00 89.81 104 GLY A O 1
ATOM 855 N N . SER A 1 105 ? 8.399 4.583 -26.034 1.00 94.94 105 SER A N 1
ATOM 856 C CA . SER A 1 105 ? 7.440 4.503 -27.144 1.00 94.94 105 SER A CA 1
ATOM 857 C C . SER A 1 105 ? 7.152 3.075 -27.633 1.00 94.94 105 SER A C 1
ATOM 859 O O . SER A 1 105 ? 6.312 2.887 -28.511 1.00 94.94 105 SER A O 1
ATOM 861 N N . THR A 1 106 ? 7.821 2.057 -27.088 1.00 94.50 106 THR A N 1
ATOM 862 C CA . THR A 1 106 ? 7.690 0.669 -27.549 1.00 94.50 106 THR A CA 1
ATOM 863 C C . THR A 1 106 ? 6.572 -0.051 -26.804 1.00 94.50 106 THR A C 1
ATOM 865 O O . THR A 1 106 ? 6.626 -0.179 -25.580 1.00 94.50 106 THR A O 1
ATOM 868 N N . PHE A 1 107 ? 5.582 -0.570 -27.534 1.00 95.06 107 PHE A N 1
ATOM 869 C CA . PHE A 1 107 ? 4.538 -1.433 -26.978 1.00 95.06 107 PHE A CA 1
ATOM 870 C C . PHE A 1 107 ? 5.084 -2.834 -26.680 1.00 95.06 107 PHE A C 1
ATOM 872 O O . PHE A 1 107 ? 5.643 -3.495 -27.552 1.00 95.06 107 PHE A O 1
ATOM 879 N N . MET A 1 108 ? 4.894 -3.298 -25.448 1.00 92.88 108 MET A N 1
ATOM 880 C CA . MET A 1 108 ? 5.404 -4.582 -24.956 1.00 92.88 108 MET A CA 1
ATOM 881 C C . MET A 1 108 ? 4.323 -5.669 -24.871 1.00 92.88 108 MET A C 1
ATOM 883 O O . MET A 1 108 ? 4.658 -6.843 -24.713 1.00 92.88 108 MET A O 1
ATOM 887 N N . GLY A 1 109 ? 3.037 -5.299 -24.933 1.00 95.19 109 GLY A N 1
ATOM 888 C CA . GLY A 1 109 ? 1.917 -6.239 -24.785 1.00 95.19 109 GLY A CA 1
ATOM 889 C C . GLY A 1 109 ? 1.609 -6.665 -23.346 1.00 95.19 109 GLY A C 1
ATOM 890 O O . GLY A 1 109 ? 0.877 -7.633 -23.143 1.00 95.19 109 GLY A O 1
ATOM 891 N N . GLY A 1 110 ? 2.184 -5.982 -22.353 1.00 95.94 110 GLY A N 1
ATOM 892 C CA . GLY A 1 110 ? 1.872 -6.189 -20.941 1.00 95.94 110 GLY A CA 1
ATOM 893 C C . GLY A 1 110 ? 0.590 -5.493 -20.477 1.00 95.94 110 GLY A C 1
ATOM 894 O O . GLY A 1 110 ? -0.141 -4.907 -21.271 1.00 95.94 110 GLY A O 1
ATOM 895 N N . TYR A 1 111 ? 0.330 -5.575 -19.173 1.00 95.62 111 TYR A N 1
ATOM 896 C CA . TYR A 1 111 ? -0.892 -5.082 -18.532 1.00 95.62 111 TYR A CA 1
ATOM 897 C C . TYR A 1 111 ? -0.699 -3.724 -17.856 1.00 95.62 111 TYR A C 1
ATOM 899 O O . TYR A 1 111 ? -1.544 -2.845 -17.990 1.00 95.62 111 TYR A O 1
ATOM 907 N N . SER A 1 112 ? 0.375 -3.589 -17.074 1.00 96.06 112 SER A N 1
ATOM 908 C CA . SER A 1 112 ? 0.658 -2.417 -16.244 1.00 96.06 112 SER A CA 1
ATOM 909 C C . SER A 1 112 ? 2.100 -2.477 -15.741 1.00 96.06 112 SER A C 1
ATOM 911 O O . SER A 1 112 ? 2.657 -3.560 -15.535 1.00 96.06 112 SER A O 1
ATOM 913 N N . ASP A 1 113 ? 2.733 -1.324 -15.570 1.00 95.12 113 ASP A N 1
ATOM 914 C CA . ASP A 1 113 ? 4.008 -1.177 -14.867 1.00 95.12 113 ASP A CA 1
ATOM 915 C C . ASP A 1 113 ? 3.870 -1.241 -13.336 1.00 95.12 113 ASP A C 1
ATOM 917 O O . ASP A 1 113 ? 4.888 -1.286 -12.646 1.00 95.12 113 ASP A O 1
ATOM 921 N N . HIS A 1 114 ? 2.637 -1.354 -12.831 1.00 97.81 114 HIS A N 1
ATOM 922 C CA . HIS A 1 114 ? 2.286 -1.572 -11.428 1.00 97.81 114 HIS A CA 1
ATOM 923 C C . HIS A 1 114 ? 1.491 -2.879 -11.242 1.00 97.81 114 HIS A C 1
ATOM 925 O O . HIS A 1 114 ? 0.650 -3.256 -12.064 1.00 97.81 114 HIS A O 1
ATOM 931 N N . PHE A 1 115 ? 1.709 -3.582 -10.130 1.00 97.94 115 PHE A N 1
ATOM 932 C CA . PHE A 1 115 ? 0.862 -4.691 -9.703 1.00 97.94 115 PHE A CA 1
ATOM 933 C C . PHE A 1 115 ? -0.445 -4.172 -9.089 1.00 97.94 115 PHE A C 1
ATOM 935 O O . PHE A 1 115 ? -0.400 -3.292 -8.230 1.00 97.94 115 PHE A O 1
ATOM 942 N N . PRO A 1 116 ? -1.601 -4.774 -9.425 1.00 97.25 116 PRO A N 1
ATOM 943 C CA . PRO A 1 116 ? -2.866 -4.431 -8.790 1.00 97.25 116 PRO A CA 1
ATOM 944 C C . PRO A 1 116 ? -2.851 -4.712 -7.287 1.00 97.25 116 PRO A C 1
ATOM 946 O O . PRO A 1 116 ? -2.269 -5.700 -6.827 1.00 97.25 116 PRO A O 1
ATOM 949 N N . VAL A 1 117 ? -3.580 -3.899 -6.529 1.00 98.06 117 VAL A N 1
ATOM 950 C CA . VAL A 1 117 ? -3.786 -4.086 -5.090 1.00 98.06 117 VAL A CA 1
ATOM 951 C C . VAL A 1 117 ? -5.265 -4.231 -4.778 1.00 98.06 117 VAL A C 1
ATOM 953 O O . VAL A 1 117 ? -6.118 -3.629 -5.426 1.00 98.06 117 VAL A O 1
ATOM 956 N N . TYR A 1 118 ? -5.583 -5.026 -3.763 1.00 97.88 118 TYR A N 1
ATOM 957 C CA . TYR A 1 118 ? -6.942 -5.142 -3.243 1.00 97.88 118 TYR A CA 1
ATOM 958 C C . TYR A 1 118 ? -6.926 -5.427 -1.742 1.00 97.88 118 TYR A C 1
ATOM 960 O O . TYR A 1 118 ? -5.923 -5.884 -1.190 1.00 97.88 118 TYR A O 1
ATOM 968 N N . LEU A 1 119 ? -8.043 -5.163 -1.068 1.00 97.50 119 LEU A N 1
ATOM 969 C CA . LEU A 1 119 ? -8.223 -5.482 0.345 1.00 97.50 119 LEU A CA 1
ATOM 970 C C . LEU A 1 119 ? -9.487 -6.308 0.563 1.00 97.50 119 LEU A C 1
ATOM 972 O O . LEU A 1 119 ? -10.409 -6.291 -0.249 1.00 97.50 119 LEU A O 1
ATOM 976 N N . PHE A 1 120 ? -9.510 -7.035 1.672 1.00 97.12 120 PHE A N 1
ATOM 977 C CA . PHE A 1 120 ? -10.683 -7.743 2.156 1.00 97.12 120 PHE A CA 1
ATOM 978 C C . PHE A 1 120 ? -11.274 -6.983 3.332 1.00 97.12 120 PHE A C 1
ATOM 980 O O . PHE A 1 120 ? -10.582 -6.744 4.326 1.00 97.12 120 PHE A O 1
ATOM 987 N N . LEU A 1 121 ? -12.561 -6.670 3.217 1.00 96.19 121 LEU A N 1
ATOM 988 C CA . LEU A 1 121 ? -13.402 -6.311 4.345 1.00 96.19 121 LEU A CA 1
ATOM 989 C C . LEU A 1 121 ? -14.325 -7.492 4.646 1.00 96.19 121 LEU A C 1
ATOM 991 O O . LEU A 1 121 ? -14.860 -8.104 3.722 1.00 96.19 121 LEU A O 1
ATOM 995 N N . VAL A 1 122 ? -14.485 -7.834 5.919 1.00 96.12 122 VAL A N 1
ATOM 996 C CA . VAL A 1 122 ? -15.286 -8.981 6.363 1.00 96.12 122 VAL A CA 1
ATOM 997 C C . VAL A 1 122 ? -16.271 -8.555 7.442 1.00 96.12 122 VAL A C 1
ATOM 999 O O . VAL A 1 122 ? -16.016 -7.603 8.176 1.00 96.12 122 VAL A O 1
ATOM 1002 N N . LYS A 1 123 ? -17.390 -9.271 7.526 1.00 95.44 123 LYS A N 1
ATOM 1003 C CA . LYS A 1 123 ? -18.416 -9.121 8.557 1.00 95.44 123 LYS A CA 1
ATOM 1004 C C . LYS A 1 123 ? -18.968 -10.509 8.876 1.00 95.44 123 LYS A C 1
ATOM 1006 O O . LYS A 1 123 ? -19.200 -11.294 7.956 1.00 95.44 123 LYS A O 1
ATOM 1011 N N . LYS A 1 124 ? -19.143 -10.819 10.157 1.00 93.31 124 LYS A N 1
ATOM 1012 C CA . LYS A 1 124 ? -19.796 -12.043 10.620 1.00 93.31 124 LYS A CA 1
ATOM 1013 C C . LYS A 1 124 ? -21.285 -11.989 10.257 1.00 93.31 124 LYS A C 1
ATOM 1015 O O . LYS A 1 124 ? -21.922 -10.952 10.434 1.00 93.31 124 LYS A O 1
ATOM 1020 N N . VAL A 1 125 ? -21.802 -13.101 9.736 1.00 88.12 125 VAL A N 1
ATOM 1021 C CA . VAL A 1 125 ? -23.232 -13.320 9.461 1.00 88.12 125 VAL A CA 1
ATOM 1022 C C . VAL A 1 125 ? -23.826 -14.155 10.583 1.00 88.12 125 VAL A C 1
ATOM 1024 O O . VAL A 1 125 ? -23.115 -15.078 11.049 1.00 88.12 125 VAL A O 1
#

pLDDT: mean 95.24, std 3.49, range [78.06, 98.5]

Radius of gyration: 16.43 Å; chains: 1; bounding box: 40×30×47 Å